Protein AF-A0A2P6R7L0-F1 (afdb_monomer_lite)

Sequence (92 aa):
MLISNEYIFLNDSMKGLPAPLAYFSGSDEMALTVSFLENLTKVPRFDTLIMFLSSKDKDDLAKTWDEVFYYEVIPIEFAEKLDNLRTKYCLK

InterPro domains:
  IPR025986 RNA-polymerase II-associated protein 3-like, C-terminal domain [PF13877] (24-58)

Organism: Rosa chinensis (NCBI:txid74649)

Secondary structure (DSSP, 8-state):
--HHHHHHHHHHHHTTS-HHHHHHHHHHHHHHHHHHHHHHTTSTTHHHHHHH--HHHHHHHHHHHHHHHTSS---HHHHHHHHHHHHHTT--

Structure (mmCIF, N/CA/C/O backbone):
data_AF-A0A2P6R7L0-F1
#
_entry.id   AF-A0A2P6R7L0-F1
#
loop_
_atom_site.group_PDB
_atom_site.id
_atom_site.type_symbol
_atom_site.label_atom_id
_atom_site.label_alt_id
_atom_site.label_comp_id
_atom_site.label_asym_id
_atom_site.label_entity_id
_atom_site.label_seq_id
_atom_site.pdbx_PDB_ins_code
_atom_site.Cartn_x
_atom_site.Cartn_y
_atom_site.Cartn_z
_atom_site.occupancy
_atom_site.B_iso_or_equiv
_atom_site.auth_seq_id
_atom_site.auth_comp_id
_atom_site.auth_asym_id
_atom_site.auth_atom_id
_atom_site.pdbx_PDB_model_num
ATOM 1 N N . MET A 1 1 ? -13.577 15.241 -18.361 1.00 40.88 1 MET A N 1
ATOM 2 C CA . MET A 1 1 ? -13.063 15.027 -19.733 1.00 40.88 1 MET A CA 1
ATOM 3 C C . MET A 1 1 ? -11.817 15.890 -19.953 1.00 40.88 1 MET A C 1
ATOM 5 O O . MET A 1 1 ? -11.833 16.795 -20.768 1.00 40.88 1 MET A O 1
ATOM 9 N N . LEU A 1 2 ? -10.762 15.657 -19.163 1.00 39.31 2 LEU A N 1
ATOM 10 C CA . LEU A 1 2 ? -9.473 16.369 -19.275 1.00 39.31 2 LEU A CA 1
ATOM 11 C C . LEU A 1 2 ? -8.274 15.410 -19.187 1.00 39.31 2 LEU A C 1
ATOM 13 O O . LEU A 1 2 ? -7.243 15.686 -19.777 1.00 39.31 2 LEU A O 1
ATOM 17 N N . ILE A 1 3 ? -8.455 14.237 -18.573 1.00 46.44 3 ILE A N 1
ATOM 18 C CA . ILE A 1 3 ? -7.412 13.208 -18.453 1.00 46.44 3 ILE A CA 1
ATOM 19 C C . ILE A 1 3 ? -7.047 12.605 -19.825 1.00 46.44 3 ILE A C 1
ATOM 21 O O . ILE A 1 3 ? -5.913 12.210 -20.050 1.00 46.44 3 ILE A O 1
ATOM 25 N N . SER A 1 4 ? -7.974 12.591 -20.790 1.00 52.56 4 SER 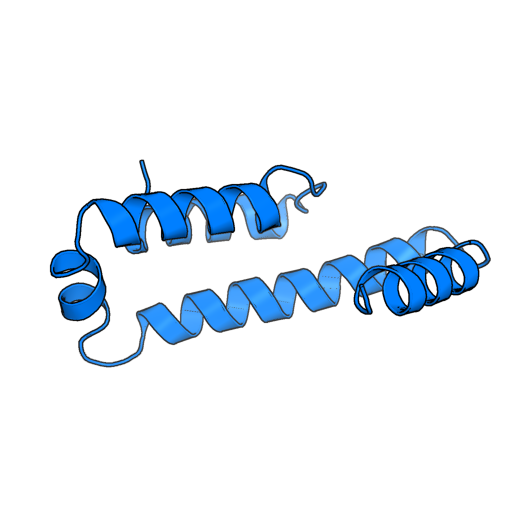A N 1
ATOM 26 C CA . SER A 1 4 ? -7.745 11.947 -22.091 1.00 52.56 4 SER A CA 1
ATOM 27 C C . SER A 1 4 ? -6.771 12.700 -23.003 1.00 52.56 4 SER A C 1
ATOM 29 O O . SER A 1 4 ? -6.037 12.059 -23.742 1.00 52.56 4 SER A O 1
ATOM 31 N N . ASN A 1 5 ? -6.730 14.035 -22.964 1.00 44.34 5 ASN A N 1
ATOM 32 C CA . ASN A 1 5 ? -5.908 14.799 -23.913 1.00 44.34 5 ASN A CA 1
ATOM 33 C C . ASN A 1 5 ? -4.423 14.794 -23.539 1.00 44.34 5 ASN A C 1
ATOM 35 O O . ASN A 1 5 ? -3.574 14.731 -24.421 1.00 44.34 5 ASN A O 1
ATOM 39 N N . GLU A 1 6 ? -4.113 14.813 -22.245 1.00 51.91 6 GLU A N 1
ATOM 40 C CA . GLU A 1 6 ? -2.736 14.755 -21.750 1.00 51.91 6 GLU A CA 1
ATOM 41 C C . GLU A 1 6 ? -2.144 13.350 -21.942 1.00 51.91 6 GLU A C 1
ATOM 43 O O . GLU A 1 6 ? -1.015 13.210 -22.406 1.00 51.91 6 GLU A O 1
ATOM 48 N N . TYR A 1 7 ? -2.957 12.307 -21.735 1.00 49.88 7 TYR A N 1
ATOM 49 C CA . TYR A 1 7 ? -2.570 10.918 -21.995 1.00 49.88 7 TYR A CA 1
ATOM 50 C C . TYR A 1 7 ? -2.341 10.645 -23.488 1.00 49.88 7 TYR A C 1
ATOM 52 O O . TYR A 1 7 ? -1.384 9.971 -23.857 1.00 49.88 7 TYR A O 1
ATOM 60 N N . ILE A 1 8 ? -3.183 11.202 -24.369 1.00 53.56 8 ILE A N 1
ATOM 61 C CA . ILE A 1 8 ? -2.994 11.110 -25.825 1.00 53.56 8 ILE A CA 1
ATOM 62 C C . ILE A 1 8 ? -1.719 11.848 -26.254 1.00 53.56 8 ILE A C 1
ATOM 64 O O . ILE A 1 8 ? -0.961 11.317 -27.061 1.00 53.56 8 ILE A O 1
ATOM 68 N N . PHE A 1 9 ? -1.450 13.029 -25.689 1.00 53.59 9 PHE A N 1
ATOM 69 C CA . PHE A 1 9 ? -0.253 13.815 -25.992 1.00 53.59 9 PHE A CA 1
ATOM 70 C C . PHE A 1 9 ? 1.037 13.110 -25.551 1.00 53.59 9 PHE A C 1
ATOM 72 O O . PHE A 1 9 ? 2.003 13.056 -26.312 1.00 53.59 9 PHE A O 1
ATOM 79 N N . LEU A 1 10 ? 1.041 12.510 -24.358 1.00 57.19 10 LEU A N 1
ATOM 80 C CA . LEU A 1 10 ? 2.153 11.688 -23.879 1.00 57.19 10 LEU A CA 1
ATOM 81 C C . LEU A 1 10 ? 2.350 10.459 -24.771 1.00 57.19 10 LEU A C 1
ATOM 83 O O . LEU A 1 10 ? 3.467 10.189 -25.201 1.00 57.19 10 LEU A O 1
ATOM 87 N N . ASN A 1 11 ? 1.270 9.766 -25.135 1.00 54.12 11 ASN A N 1
ATOM 88 C CA . ASN A 1 11 ? 1.352 8.569 -25.967 1.00 54.12 11 ASN A CA 1
ATOM 89 C C . ASN A 1 11 ? 1.840 8.882 -27.396 1.00 54.12 11 ASN A C 1
ATOM 91 O O . ASN A 1 11 ? 2.620 8.119 -27.959 1.00 54.12 11 ASN A O 1
ATOM 95 N N . ASP A 1 12 ? 1.450 10.021 -27.978 1.00 61.50 12 ASP A N 1
ATOM 96 C CA . ASP A 1 12 ? 1.971 10.478 -29.275 1.00 61.50 12 ASP A CA 1
ATOM 97 C C . ASP A 1 12 ? 3.436 10.935 -29.203 1.00 61.50 12 ASP A C 1
ATOM 99 O O . ASP A 1 12 ? 4.200 10.661 -30.130 1.00 61.50 12 ASP A O 1
ATOM 103 N N . SER A 1 13 ? 3.859 11.558 -28.099 1.00 60.09 13 SER A N 1
ATOM 104 C CA . SER A 1 13 ? 5.258 11.956 -27.869 1.00 60.09 13 SER A CA 1
ATOM 105 C C . SER A 1 13 ? 6.185 10.743 -27.670 1.00 60.09 13 SER A C 1
ATOM 107 O O . SER A 1 13 ? 7.337 10.742 -28.108 1.00 60.09 13 SER A O 1
ATOM 109 N N . MET A 1 14 ? 5.667 9.659 -27.081 1.00 58.47 14 MET A N 1
ATOM 110 C CA . MET A 1 14 ? 6.415 8.426 -26.794 1.00 58.47 14 MET A CA 1
ATOM 111 C C . MET A 1 14 ? 6.584 7.497 -28.012 1.00 58.47 14 MET A C 1
ATOM 113 O O . MET A 1 14 ? 7.477 6.649 -28.009 1.00 58.47 14 MET A O 1
ATOM 117 N N . LYS A 1 15 ? 5.798 7.671 -29.089 1.00 60.88 15 LYS A N 1
ATOM 118 C CA . LYS A 1 15 ? 5.842 6.834 -30.314 1.00 60.88 15 LYS A CA 1
ATOM 119 C C . LYS A 1 15 ? 7.160 6.896 -31.101 1.00 60.88 15 LYS A C 1
ATOM 121 O O . LYS A 1 15 ? 7.361 6.077 -31.995 1.00 60.88 15 LYS A O 1
ATOM 126 N N . GLY A 1 16 ? 8.042 7.850 -30.799 1.00 58.75 16 GLY A N 1
ATOM 127 C CA . GLY A 1 16 ? 9.340 8.022 -31.464 1.00 58.75 16 GLY A CA 1
ATOM 128 C C . GLY A 1 16 ? 10.556 7.599 -30.637 1.00 58.75 16 GLY A C 1
ATOM 129 O O . GLY A 1 16 ? 11.676 7.650 -31.146 1.00 58.75 16 GLY A O 1
ATOM 130 N N . LEU A 1 17 ? 10.371 7.208 -29.372 1.00 55.84 17 LEU A N 1
ATOM 131 C CA . LEU A 1 17 ? 11.484 6.819 -28.511 1.00 55.84 17 LEU A CA 1
ATOM 132 C C . LEU A 1 17 ? 11.945 5.392 -28.845 1.00 55.84 17 LEU A C 1
ATOM 134 O O . LEU A 1 17 ? 11.114 4.501 -29.034 1.00 55.84 17 LEU A O 1
ATOM 138 N N . PRO A 1 18 ? 13.264 5.129 -28.902 1.00 51.50 18 PRO A N 1
ATOM 139 C CA . PRO A 1 18 ? 13.762 3.766 -28.999 1.00 51.50 18 PRO A CA 1
ATOM 140 C C . PRO A 1 18 ? 13.228 2.964 -27.803 1.00 51.50 18 PRO A C 1
ATOM 142 O O . PRO A 1 18 ? 13.229 3.465 -26.679 1.00 51.50 18 PRO A O 1
ATOM 145 N N . ALA A 1 19 ? 12.792 1.721 -28.042 1.00 54.75 19 ALA A N 1
ATOM 146 C CA . ALA A 1 19 ? 12.162 0.844 -27.045 1.00 54.75 19 ALA A CA 1
ATOM 147 C C . ALA A 1 19 ? 12.814 0.846 -25.637 1.00 54.75 19 ALA A C 1
ATOM 149 O O . ALA A 1 19 ? 12.069 0.813 -24.658 1.00 54.75 19 ALA A O 1
ATOM 150 N N . PRO A 1 20 ? 14.153 0.960 -25.484 1.00 46.47 20 PRO A N 1
ATOM 151 C CA . PRO A 1 20 ? 14.781 1.081 -24.171 1.00 46.47 20 PRO A CA 1
ATOM 152 C C . PRO A 1 20 ? 14.336 2.308 -23.368 1.00 46.47 20 PRO A C 1
ATOM 154 O O . PRO A 1 20 ? 14.211 2.203 -22.159 1.00 46.47 20 PRO A O 1
ATOM 157 N N . LEU A 1 21 ? 14.072 3.454 -24.004 1.00 41.84 21 LEU A N 1
ATOM 158 C CA . LEU A 1 21 ? 13.713 4.698 -23.310 1.00 41.84 21 LEU A CA 1
ATOM 159 C C . LEU A 1 21 ? 12.240 4.733 -22.877 1.00 41.84 21 LEU A C 1
ATOM 161 O O . LEU A 1 21 ? 11.934 5.270 -21.817 1.00 41.84 21 LEU A O 1
ATOM 165 N N . ALA A 1 22 ? 11.342 4.112 -23.648 1.00 51.09 22 ALA A N 1
ATOM 166 C CA . ALA A 1 22 ? 9.949 3.931 -23.235 1.00 51.09 22 ALA A CA 1
ATOM 167 C C . ALA A 1 22 ? 9.827 2.950 -22.054 1.00 51.09 22 ALA A C 1
ATOM 169 O O . ALA A 1 22 ? 9.033 3.168 -21.144 1.00 51.09 22 ALA A O 1
ATOM 170 N N . TYR A 1 23 ? 10.667 1.910 -22.036 1.00 51.38 23 TYR A N 1
ATOM 171 C CA . TYR A 1 23 ? 10.773 0.971 -20.916 1.00 51.38 23 TYR A CA 1
ATOM 172 C C . TYR A 1 23 ? 11.426 1.614 -19.680 1.00 51.38 23 TYR A C 1
ATOM 174 O O . TYR A 1 23 ? 11.006 1.367 -18.554 1.00 51.38 23 TYR A O 1
ATOM 182 N N . PHE A 1 24 ? 12.426 2.478 -19.889 1.00 45.28 24 PHE A N 1
ATOM 183 C CA . PHE A 1 24 ? 13.138 3.184 -18.822 1.00 45.28 24 PHE A CA 1
ATOM 184 C C . PHE A 1 24 ? 12.216 4.130 -18.034 1.00 45.28 24 PHE A C 1
ATOM 186 O O . PHE A 1 24 ? 12.219 4.094 -16.809 1.00 45.28 24 PHE A O 1
ATOM 193 N N . SER A 1 25 ? 11.356 4.898 -18.719 1.00 52.94 25 SER A N 1
ATOM 194 C CA . SER A 1 25 ? 10.396 5.800 -18.056 1.00 52.94 25 SER A CA 1
ATOM 195 C C . SER A 1 25 ? 9.360 5.048 -17.209 1.00 52.94 25 SER A C 1
ATOM 197 O O . SER A 1 25 ? 9.076 5.464 -16.090 1.00 52.94 25 SER A O 1
ATOM 199 N N . GLY A 1 26 ? 8.832 3.918 -17.700 1.00 61.16 26 GLY A N 1
ATOM 200 C CA . GLY A 1 26 ? 7.884 3.097 -16.933 1.00 61.16 26 GLY A CA 1
ATOM 201 C C . GLY A 1 26 ? 8.532 2.395 -15.734 1.00 61.16 26 GLY A C 1
ATOM 202 O O . GLY A 1 26 ? 7.916 2.252 -14.682 1.00 61.16 26 GLY A O 1
ATOM 203 N N . SER A 1 27 ? 9.806 2.011 -15.856 1.00 69.81 27 SER A N 1
ATOM 204 C CA . SER A 1 27 ? 10.570 1.406 -14.760 1.00 69.81 27 SER A CA 1
ATOM 205 C C . SER A 1 27 ? 10.816 2.383 -13.608 1.00 69.81 27 SER A C 1
ATOM 207 O O . SER A 1 27 ? 10.711 1.991 -12.446 1.00 69.81 27 SER A O 1
ATOM 209 N N . ASP A 1 28 ? 11.122 3.646 -13.906 1.00 78.25 28 ASP A N 1
ATOM 210 C CA . ASP A 1 28 ? 11.364 4.669 -12.884 1.00 78.25 28 ASP A CA 1
ATOM 211 C C . ASP A 1 28 ? 10.070 5.060 -12.150 1.00 78.25 28 ASP A C 1
ATOM 213 O O . ASP A 1 28 ? 10.053 5.159 -10.920 1.00 78.25 28 ASP A O 1
ATOM 217 N N . GLU A 1 29 ? 8.961 5.224 -12.875 1.00 80.25 29 GLU A N 1
ATOM 218 C CA . GLU A 1 29 ? 7.640 5.498 -12.288 1.00 80.25 29 GLU A CA 1
ATOM 219 C C . GLU A 1 29 ? 7.159 4.342 -11.402 1.00 80.25 29 GLU A C 1
ATOM 221 O O . GLU A 1 29 ? 6.680 4.558 -10.280 1.00 80.25 29 GLU A O 1
ATOM 226 N N . MET A 1 30 ? 7.367 3.104 -11.852 1.00 83.12 30 MET A N 1
ATOM 227 C CA . MET A 1 30 ? 7.101 1.903 -11.067 1.00 83.12 30 MET A CA 1
ATOM 228 C C . MET A 1 30 ? 7.984 1.845 -9.815 1.00 83.12 30 MET A C 1
ATOM 230 O O . MET A 1 30 ? 7.481 1.614 -8.714 1.00 83.12 30 MET A O 1
ATOM 234 N N . ALA A 1 31 ? 9.285 2.125 -9.938 1.00 87.25 31 ALA A N 1
ATOM 235 C CA . ALA A 1 31 ? 10.210 2.152 -8.805 1.00 87.25 31 ALA A CA 1
ATOM 236 C C . ALA A 1 31 ? 9.790 3.178 -7.741 1.00 87.25 31 ALA A C 1
ATOM 238 O O . ALA A 1 31 ? 9.803 2.876 -6.542 1.00 87.25 31 ALA A O 1
ATOM 239 N N . LEU A 1 32 ? 9.379 4.375 -8.168 1.00 88.50 32 LEU A N 1
ATOM 240 C CA . LEU A 1 32 ? 8.861 5.419 -7.283 1.00 88.50 32 LEU A CA 1
ATOM 241 C C . LEU A 1 32 ? 7.555 4.991 -6.613 1.00 88.50 32 LEU A C 1
ATOM 243 O O . LEU A 1 32 ? 7.407 5.172 -5.403 1.00 88.50 32 LEU A O 1
ATOM 247 N N . THR A 1 33 ? 6.641 4.380 -7.364 1.00 89.50 33 THR A N 1
ATOM 248 C CA . THR A 1 33 ? 5.353 3.896 -6.848 1.00 89.50 33 THR A CA 1
ATOM 249 C C . THR A 1 33 ? 5.553 2.806 -5.798 1.00 89.50 33 THR A C 1
ATOM 251 O O . THR A 1 33 ? 5.024 2.908 -4.688 1.00 89.50 33 THR A O 1
ATOM 254 N N . VAL A 1 34 ? 6.382 1.801 -6.090 1.00 90.56 34 VAL A N 1
ATOM 255 C CA . VAL A 1 34 ? 6.724 0.735 -5.138 1.00 90.56 34 VAL A CA 1
ATOM 256 C C . VAL A 1 34 ? 7.404 1.321 -3.901 1.00 90.56 34 VAL A C 1
ATOM 258 O O . VAL A 1 34 ? 7.022 0.982 -2.782 1.00 90.56 34 VAL A O 1
ATOM 261 N N . SER A 1 35 ? 8.350 2.253 -4.067 1.00 93.06 35 SER A N 1
ATOM 262 C CA . SER A 1 35 ? 9.022 2.908 -2.935 1.00 93.06 35 SER A CA 1
ATOM 263 C C . SER A 1 35 ? 8.051 3.708 -2.063 1.00 93.06 35 SER A C 1
ATOM 265 O O . SER A 1 35 ? 8.129 3.665 -0.832 1.00 93.06 35 SER A O 1
ATOM 267 N N . PHE A 1 36 ? 7.106 4.417 -2.678 1.00 93.12 36 PHE A N 1
ATOM 268 C CA . PHE A 1 36 ? 6.070 5.154 -1.965 1.00 93.12 36 PHE A CA 1
ATOM 269 C C . PHE A 1 36 ? 5.194 4.215 -1.127 1.00 93.12 36 PHE A C 1
ATOM 271 O O . PHE A 1 36 ? 5.034 4.447 0.074 1.00 93.12 36 PHE A O 1
ATOM 278 N N . LEU A 1 37 ? 4.704 3.119 -1.716 1.00 94.19 37 LEU A N 1
ATOM 279 C CA . LEU A 1 37 ? 3.924 2.099 -1.008 1.00 94.19 37 LEU A CA 1
ATOM 280 C C . LEU A 1 37 ? 4.723 1.467 0.138 1.00 94.19 37 LEU A C 1
ATOM 282 O O . LEU A 1 37 ? 4.228 1.378 1.260 1.00 94.19 37 LEU A O 1
ATOM 286 N N . GLU A 1 38 ? 5.987 1.103 -0.088 1.00 95.25 38 GLU A N 1
ATOM 287 C CA . GLU A 1 38 ? 6.872 0.594 0.968 1.00 95.25 38 GLU A CA 1
ATOM 288 C C . GLU A 1 38 ? 7.005 1.583 2.128 1.00 95.25 38 GLU A C 1
ATOM 290 O O . GLU A 1 38 ? 6.968 1.180 3.294 1.00 95.25 38 GLU A O 1
ATOM 295 N N . ASN A 1 39 ? 7.150 2.872 1.831 1.00 95.38 39 ASN A N 1
ATOM 296 C CA . ASN A 1 39 ? 7.301 3.905 2.848 1.00 95.38 39 ASN A CA 1
ATOM 297 C C . ASN A 1 39 ? 6.008 4.155 3.627 1.00 95.38 39 ASN A C 1
ATOM 299 O O . ASN A 1 39 ? 6.087 4.373 4.836 1.00 95.38 39 ASN A O 1
ATOM 303 N N . LEU A 1 40 ? 4.834 4.032 3.000 1.00 93.81 40 LEU A N 1
ATOM 304 C CA . LEU A 1 40 ? 3.553 4.079 3.711 1.00 93.81 40 LEU A CA 1
ATOM 305 C C . LEU A 1 40 ? 3.458 2.984 4.778 1.00 93.81 40 LEU A C 1
ATOM 307 O O . LEU A 1 40 ? 3.030 3.273 5.895 1.00 93.81 40 LEU A O 1
ATOM 311 N N . THR A 1 41 ? 3.953 1.773 4.496 1.00 94.69 41 THR A N 1
ATOM 312 C CA . THR A 1 41 ? 3.958 0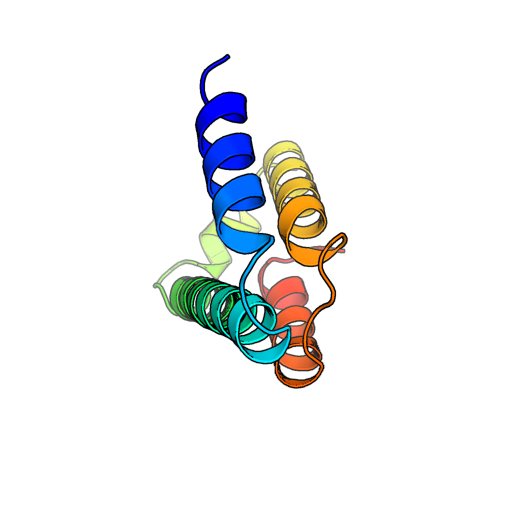.681 5.492 1.00 94.69 41 THR A CA 1
ATOM 313 C C . THR A 1 41 ? 4.836 0.961 6.716 1.00 94.69 41 THR A C 1
ATOM 315 O O . THR A 1 41 ? 4.695 0.299 7.739 1.00 94.69 41 THR A O 1
ATOM 318 N N . LYS A 1 42 ? 5.748 1.939 6.635 1.00 94.62 42 LYS A N 1
ATOM 319 C CA . LYS A 1 42 ? 6.641 2.336 7.737 1.00 94.62 42 LYS A CA 1
ATOM 320 C C . LYS A 1 42 ? 6.058 3.467 8.587 1.00 94.62 42 LYS A C 1
ATOM 322 O O . LYS A 1 42 ? 6.622 3.791 9.633 1.00 94.62 42 LYS A O 1
ATOM 327 N N . VAL A 1 43 ? 4.966 4.098 8.151 1.00 94.25 43 VAL A N 1
ATOM 328 C CA . VAL A 1 43 ? 4.329 5.191 8.891 1.00 94.25 43 VAL A CA 1
ATOM 329 C C . VAL A 1 43 ? 3.683 4.630 10.165 1.00 94.25 43 VAL A C 1
ATOM 331 O O . VAL A 1 43 ? 2.978 3.617 10.103 1.00 94.25 43 VAL A O 1
ATOM 334 N N . PRO A 1 44 ? 3.869 5.273 11.335 1.00 93.56 44 PRO A N 1
ATOM 335 C CA . PRO A 1 44 ? 3.198 4.851 12.556 1.00 93.56 44 PRO A CA 1
ATOM 336 C C . PRO A 1 44 ? 1.684 4.742 12.351 1.00 93.56 44 PRO A C 1
ATOM 338 O O . PRO A 1 44 ? 1.064 5.655 11.810 1.00 93.56 44 PRO A O 1
ATOM 341 N N . ARG A 1 45 ? 1.085 3.657 12.857 1.00 93.44 45 ARG A N 1
ATOM 342 C CA . ARG A 1 45 ? -0.356 3.340 12.757 1.00 93.44 45 ARG A CA 1
ATOM 343 C C . ARG A 1 45 ? -0.839 2.871 11.381 1.00 93.44 45 ARG A C 1
ATOM 345 O O . ARG A 1 45 ? -2.046 2.705 11.232 1.00 93.44 45 ARG A O 1
ATOM 352 N N . PHE A 1 46 ? 0.046 2.602 10.420 1.00 94.69 46 PHE A N 1
ATOM 353 C CA . PHE A 1 46 ? -0.345 2.007 9.136 1.00 94.69 46 PHE A CA 1
ATOM 354 C C . PHE A 1 46 ? -1.233 0.763 9.319 1.00 94.69 46 PHE A C 1
ATOM 356 O O . PHE A 1 46 ? -2.363 0.744 8.835 1.00 94.69 46 PHE A O 1
ATOM 363 N N . ASP A 1 47 ? -0.790 -0.213 10.119 1.00 92.19 47 ASP A N 1
ATOM 364 C CA . ASP A 1 47 ? -1.547 -1.454 10.359 1.00 92.19 47 ASP A CA 1
ATOM 365 C C . ASP A 1 47 ? -2.934 -1.183 10.957 1.00 92.19 47 ASP A C 1
ATOM 367 O O . ASP A 1 47 ? -3.923 -1.832 10.624 1.00 92.19 47 ASP A O 1
ATOM 371 N N . THR A 1 48 ? -3.019 -0.176 11.830 1.00 93.12 48 THR A N 1
ATOM 372 C CA . THR A 1 48 ? -4.275 0.250 12.449 1.00 93.12 48 THR A CA 1
ATOM 373 C C . THR A 1 48 ? -5.225 0.835 11.405 1.00 93.12 48 THR A C 1
ATOM 375 O O . THR A 1 48 ? -6.401 0.483 11.392 1.00 93.12 48 THR A O 1
ATOM 378 N N . LEU A 1 49 ? -4.721 1.685 10.504 1.00 92.75 49 LEU A N 1
ATOM 379 C CA . LEU A 1 49 ? -5.511 2.266 9.417 1.00 92.75 49 LEU A CA 1
ATOM 380 C C . LEU A 1 49 ? -6.052 1.176 8.490 1.00 92.75 49 LEU A C 1
ATOM 382 O O . LEU A 1 49 ? -7.257 1.139 8.265 1.00 92.75 49 LEU A O 1
ATOM 386 N N . ILE A 1 50 ? -5.194 0.258 8.032 1.00 92.38 50 ILE A N 1
ATOM 387 C CA . ILE A 1 50 ? -5.584 -0.855 7.151 1.00 92.38 50 ILE A CA 1
ATOM 388 C C . ILE A 1 50 ? -6.630 -1.758 7.816 1.00 92.38 50 ILE A C 1
ATOM 390 O O . ILE A 1 50 ? -7.614 -2.154 7.186 1.00 92.38 50 ILE A O 1
ATOM 394 N N . MET A 1 51 ? -6.464 -2.061 9.106 1.00 90.44 51 MET A N 1
ATOM 395 C CA . MET A 1 51 ? -7.405 -2.903 9.844 1.00 90.44 51 MET A CA 1
ATOM 396 C C . MET A 1 51 ? -8.799 -2.269 9.933 1.00 90.44 51 MET A C 1
ATOM 398 O O . MET A 1 51 ? -9.791 -2.973 9.722 1.00 90.44 51 MET A O 1
ATOM 402 N N . PHE A 1 52 ? -8.867 -0.960 10.205 1.00 93.31 52 PHE A N 1
ATOM 403 C CA . PHE A 1 52 ? -10.115 -0.207 10.375 1.00 93.31 52 PHE A CA 1
ATOM 404 C C . PHE A 1 52 ? -10.763 0.269 9.071 1.00 93.31 52 PHE A C 1
ATOM 406 O O . PHE A 1 52 ? -11.840 0.865 9.130 1.00 93.31 52 PHE A O 1
ATOM 413 N N . LEU A 1 53 ? -10.166 -0.009 7.909 1.00 93.38 53 LEU A N 1
ATOM 414 C CA . LEU A 1 53 ? -10.838 0.222 6.633 1.00 93.38 53 LEU A CA 1
ATOM 415 C C . LEU A 1 53 ? -12.166 -0.539 6.594 1.00 93.38 53 LEU A C 1
ATOM 417 O O . LEU A 1 53 ? -12.241 -1.721 6.963 1.00 93.38 53 LEU A O 1
ATOM 421 N N . SER A 1 54 ? -13.214 0.137 6.124 1.00 94.69 54 SER A N 1
ATOM 422 C CA . SER A 1 54 ? -14.493 -0.518 5.875 1.00 94.69 54 SER A CA 1
ATOM 423 C C . SER A 1 54 ? -14.343 -1.550 4.755 1.00 94.69 54 SER A C 1
ATOM 425 O O . SER A 1 54 ? -13.396 -1.500 3.971 1.00 94.69 54 SER A O 1
ATOM 427 N N . SER A 1 55 ? -15.280 -2.495 4.649 1.00 92.69 55 SER A N 1
ATOM 428 C CA . SER A 1 55 ? -15.273 -3.456 3.537 1.00 92.69 55 SER A CA 1
ATOM 429 C C . SER A 1 55 ? -15.249 -2.754 2.179 1.00 92.69 55 SER A C 1
ATOM 431 O O . SER A 1 55 ? -14.471 -3.139 1.319 1.00 92.69 55 SER A O 1
ATOM 433 N N . LYS A 1 56 ? -16.013 -1.663 2.032 1.00 94.81 56 LYS A N 1
ATOM 434 C CA . LYS A 1 56 ? -16.028 -0.862 0.807 1.00 94.81 56 LYS A CA 1
ATOM 435 C C . LYS A 1 56 ? -14.654 -0.264 0.497 1.00 94.81 56 LYS A C 1
ATOM 437 O O . LYS A 1 56 ? -14.194 -0.372 -0.629 1.00 94.81 56 LYS A O 1
ATOM 442 N N . ASP A 1 57 ? -13.994 0.327 1.491 1.00 94.62 57 ASP A N 1
ATOM 443 C CA . ASP A 1 57 ? -12.680 0.944 1.274 1.00 94.62 57 ASP A CA 1
ATOM 444 C C . ASP A 1 57 ? -11.611 -0.108 0.939 1.00 94.62 57 ASP A C 1
ATOM 446 O O . ASP A 1 57 ? -10.690 0.166 0.173 1.00 94.62 57 ASP A O 1
ATOM 450 N N . LYS A 1 58 ? -11.738 -1.326 1.484 1.00 92.88 58 LYS A N 1
ATOM 451 C CA . LYS A 1 58 ? -10.873 -2.463 1.128 1.00 92.88 58 LYS A CA 1
ATOM 452 C C . LYS A 1 58 ? -11.103 -2.923 -0.310 1.00 92.88 58 LYS A C 1
ATOM 454 O O . LYS A 1 58 ? -10.128 -3.190 -1.007 1.00 92.88 58 LYS A O 1
ATOM 459 N N . ASP A 1 59 ? -12.355 -2.979 -0.754 1.00 93.38 59 ASP A N 1
ATOM 460 C CA . ASP A 1 59 ? -12.696 -3.330 -2.136 1.00 93.38 59 ASP A CA 1
ATOM 461 C C . ASP A 1 59 ? -12.190 -2.260 -3.120 1.00 93.38 59 ASP A C 1
ATOM 463 O O . ASP A 1 59 ? -11.585 -2.589 -4.141 1.00 93.38 59 ASP A O 1
ATOM 467 N N . ASP A 1 60 ? -12.360 -0.976 -2.787 1.00 94.44 60 ASP A N 1
ATOM 468 C CA . ASP A 1 60 ? -11.862 0.151 -3.587 1.00 94.44 60 ASP A CA 1
ATOM 469 C C . ASP A 1 60 ? -10.320 0.155 -3.658 1.00 94.44 60 ASP A C 1
ATOM 471 O O . ASP A 1 60 ? -9.738 0.405 -4.720 1.00 94.44 60 ASP A O 1
ATOM 475 N N . LEU A 1 61 ? -9.642 -0.183 -2.557 1.00 93.00 61 LEU A N 1
ATOM 476 C CA . LEU A 1 61 ? -8.188 -0.348 -2.519 1.00 93.00 61 LEU A CA 1
ATOM 477 C C . LEU A 1 61 ? -7.722 -1.523 -3.393 1.00 93.00 61 LEU A C 1
ATOM 479 O O . LEU A 1 61 ? -6.771 -1.361 -4.155 1.00 93.00 61 LEU A O 1
ATOM 483 N N . ALA A 1 62 ? -8.389 -2.680 -3.314 1.00 91.81 62 ALA A N 1
ATOM 484 C CA . ALA A 1 62 ? -8.077 -3.849 -4.141 1.00 91.81 62 ALA A CA 1
ATOM 485 C C . ALA A 1 62 ? -8.243 -3.538 -5.632 1.00 91.81 62 ALA A C 1
ATOM 487 O O . ALA A 1 62 ? -7.359 -3.824 -6.436 1.00 91.81 62 ALA A O 1
ATOM 488 N N . LYS A 1 63 ? -9.341 -2.867 -5.989 1.00 91.56 63 LYS A N 1
ATOM 489 C CA . LYS A 1 63 ? -9.594 -2.423 -7.358 1.00 91.56 63 LYS A CA 1
ATOM 490 C C . LYS A 1 63 ? -8.506 -1.472 -7.854 1.00 91.56 63 LYS A C 1
ATOM 492 O O . LYS A 1 63 ? -8.005 -1.656 -8.957 1.00 91.56 63 LYS A O 1
ATOM 497 N N . THR A 1 64 ? -8.122 -0.489 -7.040 1.00 90.38 64 THR A N 1
ATOM 498 C CA . THR A 1 64 ? -7.050 0.458 -7.391 1.00 90.38 64 THR A CA 1
ATOM 499 C C . THR A 1 64 ? -5.719 -0.268 -7.592 1.00 90.38 64 THR A C 1
ATOM 501 O O . THR A 1 64 ? -4.983 0.038 -8.525 1.00 90.38 64 THR A O 1
ATOM 504 N N . TRP A 1 65 ? -5.414 -1.257 -6.747 1.00 91.19 65 TRP A N 1
ATOM 505 C CA . TRP A 1 65 ? -4.214 -2.081 -6.885 1.00 91.19 65 TRP A CA 1
ATOM 506 C C . TRP A 1 65 ? -4.184 -2.823 -8.223 1.00 91.19 65 TRP A C 1
ATOM 508 O O . TRP A 1 65 ? -3.179 -2.778 -8.932 1.00 91.19 65 TRP A O 1
ATOM 518 N N . ASP A 1 66 ? -5.282 -3.488 -8.581 1.00 88.56 66 ASP A N 1
ATOM 519 C CA . ASP A 1 66 ? -5.366 -4.234 -9.834 1.00 88.56 66 ASP A CA 1
ATOM 520 C C . ASP A 1 66 ? -5.341 -3.284 -11.048 1.00 88.56 66 ASP A C 1
ATOM 522 O O . ASP A 1 66 ? -4.661 -3.563 -12.027 1.00 88.56 66 ASP A O 1
ATOM 526 N N . GLU A 1 67 ? -5.987 -2.117 -10.990 1.00 86.44 67 GLU A N 1
ATOM 527 C CA . GLU A 1 67 ? -5.917 -1.120 -12.071 1.00 86.44 67 GLU A CA 1
ATOM 528 C C . GLU A 1 67 ? -4.488 -0.625 -12.339 1.00 86.44 67 GLU A C 1
ATOM 530 O O . GLU A 1 67 ? -4.124 -0.448 -13.501 1.00 86.44 67 GLU A O 1
ATOM 535 N N . VAL A 1 68 ? -3.680 -0.438 -11.292 1.00 83.19 68 VAL A N 1
ATOM 536 C CA . VAL A 1 68 ? -2.295 0.043 -11.416 1.00 83.19 68 VAL A CA 1
ATOM 537 C C . VAL A 1 68 ? -1.343 -1.076 -11.842 1.00 83.19 68 VAL A C 1
ATOM 539 O O . VAL A 1 68 ? -0.504 -0.864 -12.709 1.00 83.19 68 VAL A O 1
ATOM 542 N N . PHE A 1 69 ? -1.458 -2.274 -11.262 1.00 82.81 69 PHE A N 1
ATOM 543 C CA . PHE A 1 69 ? -0.433 -3.313 -11.424 1.00 82.81 69 PHE A CA 1
ATOM 544 C C . PHE A 1 69 ? -0.829 -4.473 -12.345 1.00 82.81 69 PHE A C 1
ATOM 546 O O . PHE A 1 69 ? 0.0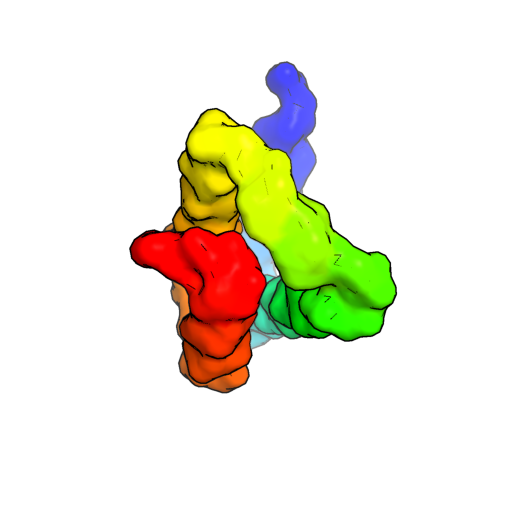51 -5.144 -12.873 1.00 82.81 69 PHE A O 1
ATOM 553 N N . TYR A 1 70 ? -2.117 -4.752 -12.562 1.00 71.62 70 TYR A N 1
ATOM 554 C CA . TYR A 1 70 ? -2.550 -5.940 -13.316 1.00 71.62 70 TYR A CA 1
ATOM 555 C C . TYR A 1 70 ? -2.401 -5.785 -14.836 1.00 71.62 70 TYR A C 1
ATOM 557 O O . TYR A 1 70 ? -2.223 -6.775 -15.545 1.00 71.62 70 TYR A O 1
ATOM 565 N N . TYR A 1 71 ? -2.483 -4.554 -15.349 1.0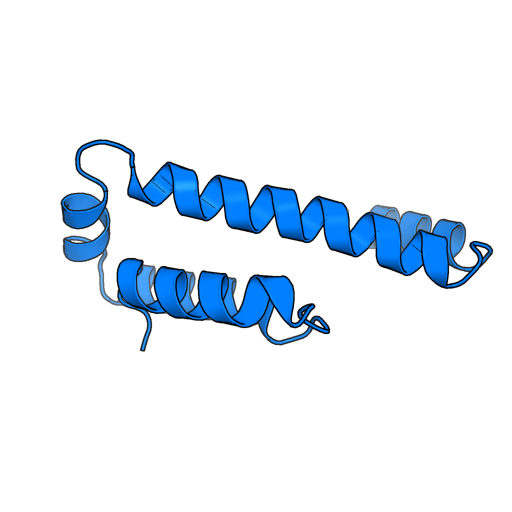0 62.47 71 TYR A N 1
ATOM 566 C CA . TYR A 1 71 ? -2.445 -4.278 -16.791 1.00 62.47 71 TYR A CA 1
ATOM 567 C C . TYR A 1 71 ? -1.053 -3.908 -17.317 1.00 62.47 71 TYR A C 1
ATOM 569 O O . TYR A 1 71 ? -0.848 -3.899 -18.533 1.00 62.47 71 TYR A O 1
ATOM 577 N N . GLU A 1 72 ? -0.096 -3.635 -16.430 1.00 64.12 72 GLU A N 1
ATOM 578 C CA . GLU A 1 72 ? 1.281 -3.321 -16.802 1.00 64.12 72 GLU A CA 1
ATOM 579 C C . GLU A 1 72 ? 2.163 -4.573 -16.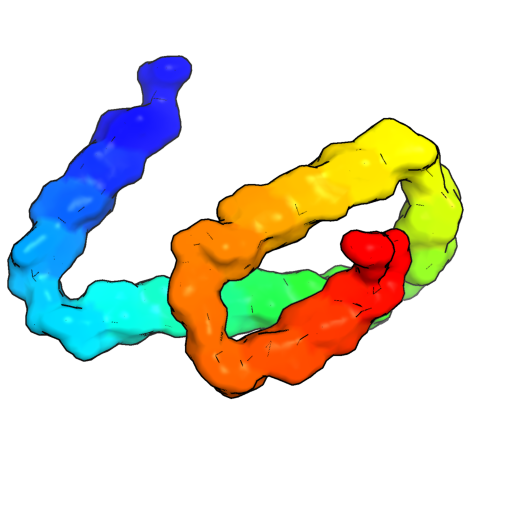806 1.00 64.12 72 GLU A C 1
ATOM 581 O O . GLU A 1 72 ? 2.005 -5.492 -16.000 1.00 64.12 72 GLU A O 1
ATOM 586 N N . VAL A 1 73 ? 3.133 -4.615 -17.723 1.00 66.75 73 VAL A N 1
ATOM 587 C CA . VAL A 1 73 ? 4.188 -5.634 -17.689 1.00 66.75 73 VAL A CA 1
ATOM 588 C C . VAL A 1 73 ? 5.089 -5.312 -16.501 1.00 66.75 73 VAL A C 1
ATOM 590 O O . VAL A 1 73 ? 6.023 -4.525 -16.626 1.00 66.75 73 VAL A O 1
ATOM 593 N N . ILE A 1 74 ? 4.791 -5.905 -15.344 1.00 68.38 74 ILE A N 1
ATOM 594 C CA . ILE A 1 74 ? 5.580 -5.732 -14.122 1.00 68.38 74 ILE A CA 1
ATOM 595 C C . ILE A 1 74 ? 6.991 -6.297 -14.357 1.00 68.38 74 ILE A C 1
ATOM 597 O O . ILE A 1 74 ? 7.133 -7.502 -14.605 1.00 68.38 74 ILE A O 1
ATOM 601 N N . PRO A 1 75 ? 8.054 -5.479 -14.237 1.00 74.12 75 PRO A N 1
ATOM 602 C CA . PRO A 1 75 ? 9.419 -5.986 -14.236 1.00 74.12 75 PRO A CA 1
ATOM 603 C C . PRO A 1 75 ? 9.616 -7.003 -13.106 1.00 74.12 75 PRO A C 1
ATOM 605 O O . PRO A 1 75 ? 9.196 -6.777 -11.971 1.00 74.12 75 PRO A O 1
ATOM 608 N N . ILE A 1 76 ? 10.293 -8.116 -13.396 1.00 77.06 76 ILE A N 1
ATOM 609 C CA . ILE A 1 76 ? 10.467 -9.230 -12.446 1.00 77.06 76 ILE A CA 1
ATOM 610 C C . ILE A 1 76 ? 11.092 -8.800 -11.106 1.00 77.06 76 ILE A C 1
ATOM 612 O O . ILE A 1 76 ? 10.798 -9.384 -10.068 1.00 77.06 76 ILE A O 1
ATOM 616 N N . GLU A 1 77 ? 11.900 -7.740 -11.116 1.00 79.06 77 GLU A N 1
ATOM 617 C CA . GLU A 1 77 ? 12.525 -7.139 -9.933 1.00 79.06 77 GLU A CA 1
ATOM 618 C C . GLU A 1 77 ? 11.533 -6.520 -8.934 1.00 79.06 77 GLU A C 1
ATOM 620 O O . GLU A 1 77 ? 11.842 -6.422 -7.745 1.00 79.06 77 GLU A O 1
ATOM 625 N N . PHE A 1 78 ? 10.331 -6.138 -9.379 1.00 83.94 78 PHE A N 1
ATOM 626 C CA . PHE A 1 78 ? 9.275 -5.615 -8.508 1.00 83.94 78 PHE A CA 1
ATOM 627 C C . PHE A 1 78 ? 8.260 -6.678 -8.095 1.00 83.94 78 PHE A C 1
ATOM 629 O O . PHE A 1 78 ? 7.532 -6.452 -7.131 1.00 83.94 78 PHE A O 1
ATOM 636 N N . ALA A 1 79 ? 8.221 -7.834 -8.764 1.00 84.50 79 ALA A N 1
ATOM 637 C CA . ALA A 1 79 ? 7.212 -8.866 -8.523 1.00 84.50 79 ALA A CA 1
ATOM 638 C C . ALA A 1 79 ? 7.185 -9.325 -7.054 1.00 84.50 79 ALA A C 1
ATOM 640 O O . ALA A 1 79 ? 6.134 -9.302 -6.418 1.00 84.50 79 ALA A O 1
ATOM 641 N N . GLU A 1 80 ? 8.347 -9.651 -6.479 1.00 87.75 80 GLU A N 1
ATOM 642 C CA . GLU A 1 80 ? 8.450 -10.068 -5.072 1.00 87.75 80 GLU A CA 1
ATOM 643 C C . GLU A 1 80 ? 8.088 -8.933 -4.097 1.00 87.75 80 GLU A C 1
ATOM 645 O O . GLU A 1 80 ? 7.448 -9.152 -3.066 1.00 87.75 80 GLU A O 1
ATOM 650 N N . LYS A 1 81 ? 8.465 -7.689 -4.414 1.00 90.00 81 LYS A N 1
ATOM 651 C CA . LYS A 1 81 ? 8.128 -6.531 -3.572 1.00 90.00 81 LYS A CA 1
ATOM 652 C C . LYS A 1 81 ? 6.629 -6.262 -3.566 1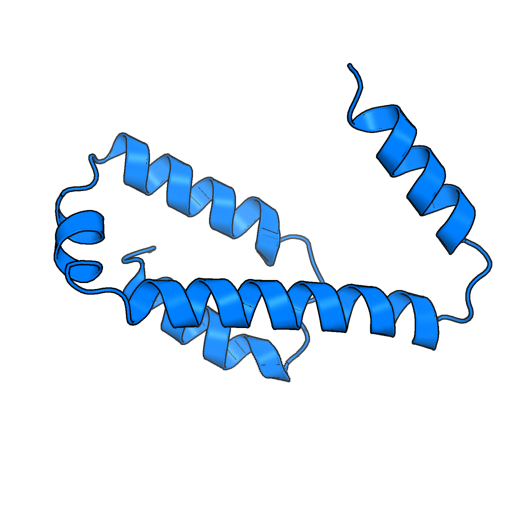.00 90.00 81 LYS A C 1
ATOM 654 O O . LYS A 1 81 ? 6.059 -6.016 -2.505 1.00 90.00 81 LYS A O 1
ATOM 659 N N . LEU A 1 82 ? 5.995 -6.324 -4.731 1.00 90.44 82 LEU A N 1
ATOM 660 C CA . LEU A 1 82 ? 4.559 -6.116 -4.881 1.00 90.44 82 LEU A CA 1
ATOM 661 C C . LEU A 1 82 ? 3.755 -7.218 -4.199 1.00 90.44 82 LEU A C 1
ATOM 663 O O . LEU A 1 82 ? 2.758 -6.902 -3.559 1.00 90.44 82 LEU A O 1
ATOM 667 N N . ASP A 1 83 ? 4.205 -8.470 -4.250 1.00 89.94 83 ASP A N 1
ATOM 668 C CA . ASP A 1 83 ? 3.563 -9.577 -3.529 1.00 89.94 83 ASP A CA 1
ATOM 669 C C . ASP A 1 83 ? 3.589 -9.361 -2.001 1.00 89.94 83 ASP A C 1
ATOM 671 O O . ASP A 1 83 ? 2.564 -9.420 -1.309 1.00 89.94 83 ASP A O 1
ATOM 675 N N . ASN A 1 84 ? 4.752 -8.963 -1.473 1.00 92.44 84 ASN A N 1
ATOM 676 C CA . ASN A 1 84 ? 4.908 -8.603 -0.063 1.00 92.44 84 ASN A CA 1
ATOM 677 C C . ASN A 1 84 ? 4.036 -7.402 0.339 1.00 92.44 84 ASN A C 1
ATOM 679 O O . ASN A 1 84 ? 3.430 -7.391 1.416 1.00 92.44 84 ASN A O 1
ATOM 683 N N . LEU A 1 85 ? 3.961 -6.375 -0.512 1.00 93.75 85 LEU A N 1
ATOM 684 C CA . LEU A 1 85 ? 3.112 -5.211 -0.274 1.00 93.75 85 LEU A CA 1
ATOM 685 C C . LEU A 1 85 ? 1.627 -5.583 -0.321 1.00 93.75 85 LEU A C 1
ATOM 687 O O . LEU A 1 85 ? 0.899 -5.202 0.592 1.00 93.75 85 LEU A O 1
ATOM 691 N N . ARG A 1 86 ? 1.180 -6.384 -1.294 1.00 92.06 86 ARG A N 1
ATOM 692 C CA . ARG A 1 86 ? -0.215 -6.847 -1.399 1.00 92.06 86 ARG A CA 1
ATOM 693 C C . ARG A 1 86 ? -0.669 -7.514 -0.097 1.00 92.06 86 ARG A C 1
ATOM 695 O O . ARG A 1 86 ? -1.736 -7.190 0.429 1.00 92.06 86 ARG A O 1
ATOM 702 N N . THR A 1 87 ? 0.205 -8.330 0.495 1.00 91.44 87 THR A N 1
ATOM 703 C CA . THR A 1 87 ? -0.018 -8.949 1.811 1.00 91.44 87 THR A CA 1
ATOM 704 C C . THR A 1 87 ? -0.138 -7.912 2.936 1.00 91.44 87 THR A C 1
ATOM 706 O O . THR A 1 87 ? -1.075 -7.974 3.733 1.00 91.44 87 THR A O 1
ATOM 709 N N . LYS A 1 88 ? 0.763 -6.920 3.007 1.00 92.69 88 LYS A N 1
ATOM 710 C CA . LYS A 1 88 ? 0.731 -5.863 4.044 1.00 92.69 88 LYS A CA 1
ATOM 711 C C . LYS A 1 88 ? -0.513 -4.979 3.976 1.00 92.69 88 LYS A C 1
ATOM 713 O O . LYS A 1 88 ? -1.019 -4.554 5.010 1.00 92.69 88 LYS A O 1
ATOM 718 N N . TYR A 1 89 ? -1.024 -4.727 2.776 1.00 92.56 89 TYR A N 1
ATOM 719 C CA . TYR A 1 89 ? -2.269 -3.985 2.570 1.00 92.56 89 TYR A CA 1
ATOM 720 C C . TYR A 1 89 ? -3.527 -4.851 2.781 1.00 92.56 89 TYR A C 1
ATOM 722 O O . TYR A 1 89 ? -4.640 -4.361 2.604 1.00 92.56 89 TYR A O 1
ATOM 730 N N . CYS A 1 90 ? -3.374 -6.109 3.221 1.00 88.19 90 CYS A N 1
ATOM 731 C CA . CYS A 1 90 ? -4.464 -7.055 3.487 1.00 88.19 90 CYS A CA 1
ATOM 732 C C . CYS A 1 90 ? -5.367 -7.312 2.267 1.00 88.19 90 CYS A C 1
ATOM 734 O O . CYS A 1 90 ? -6.567 -7.559 2.418 1.00 88.19 90 CYS A O 1
ATOM 736 N N . LEU A 1 91 ? -4.788 -7.257 1.067 1.00 81.44 91 LEU A N 1
ATOM 737 C CA . LEU A 1 91 ? -5.469 -7.544 -0.190 1.00 81.44 91 LEU A CA 1
ATOM 738 C C . LEU A 1 91 ? -5.446 -9.057 -0.435 1.00 81.44 91 LEU A C 1
ATOM 740 O O . LEU A 1 91 ? -4.404 -9.694 -0.277 1.00 81.44 91 LEU A O 1
ATOM 744 N N . LYS A 1 92 ? -6.607 -9.630 -0.762 1.00 66.38 92 LYS A N 1
ATOM 745 C CA . LYS A 1 92 ? -6.757 -11.059 -1.077 1.00 66.38 92 LYS A CA 1
ATOM 746 C C . LYS A 1 92 ? -6.580 -11.345 -2.564 1.00 66.38 92 LYS A C 1
ATOM 748 O O . LYS A 1 92 ? -6.672 -10.400 -3.382 1.00 66.38 92 LYS A O 1
#

pLDDT: mean 77.59, std 17.87, range [39.31, 95.38]

Foldseek 3Di:
DPVVVVVVVVVVVCPPDDPVVNVVVVVVVVVVVLVVLVVCLVDPCSLVVLVPDDPVSLVVVLVVLCVVPVPDPDDPVCPVSSVVSCVSSVHD

Radius of gyration: 15.89 Å; chains: 1; bounding box: 31×27×44 Å